Protein AF-C0Z2Y3-F1 (afdb_monomer)

Secondary structure (DSSP, 8-state):
-PPP-THHHHHHHHHHHHSS-----TT-PPPP------HHHHHHHHHHHHHHHHHHHHHHT--SEEEHHHHHHHHHTT-S-HHHHHHHHHHHHHTTSEEEETTEEEE-TTSTTTHHHHHHHHHHGGG--

Structure (mmCIF, N/CA/C/O backbone):
data_AF-C0Z2Y3-F1
#
_entry.id   AF-C0Z2Y3-F1
#
loop_
_atom_site.group_PDB
_atom_site.id
_atom_site.type_symbol
_atom_site.label_atom_id
_atom_site.label_alt_id
_atom_site.label_comp_id
_atom_site.label_asym_id
_atom_site.label_entity_id
_atom_site.label_seq_id
_atom_site.pdbx_PDB_ins_code
_atom_site.Cartn_x
_atom_site.Cartn_y
_atom_site.Cartn_z
_atom_site.occupancy
_atom_site.B_iso_or_equiv
_atom_site.auth_seq_id
_atom_site.auth_comp_id
_atom_site.auth_asym_id
_atom_site.auth_atom_id
_atom_site.pdbx_PDB_model_num
ATOM 1 N N . MET A 1 1 ? 49.058 -41.084 -12.089 1.00 48.31 1 MET A N 1
ATOM 2 C CA . MET A 1 1 ? 49.392 -40.093 -13.134 1.00 48.31 1 MET A CA 1
ATOM 3 C C . MET A 1 1 ? 50.229 -39.012 -12.473 1.00 48.31 1 MET A C 1
ATOM 5 O O . MET A 1 1 ? 49.758 -38.435 -11.503 1.00 48.31 1 MET A O 1
ATOM 9 N N . GLN A 1 2 ? 51.478 -38.822 -12.895 1.00 68.50 2 GLN A N 1
ATOM 10 C CA . GLN A 1 2 ? 52.361 -37.805 -12.318 1.00 68.50 2 GLN A CA 1
ATOM 11 C C . GLN A 1 2 ? 52.108 -36.476 -13.033 1.00 68.50 2 GLN A C 1
ATOM 13 O O . GLN A 1 2 ? 52.210 -36.414 -14.257 1.00 68.50 2 GLN A O 1
ATOM 18 N N . MET A 1 3 ? 51.714 -35.442 -12.287 1.00 69.31 3 MET A N 1
ATOM 19 C CA . MET A 1 3 ? 51.515 -34.111 -12.856 1.00 69.31 3 MET A CA 1
ATOM 20 C C . MET A 1 3 ? 52.878 -33.427 -13.019 1.00 69.31 3 MET A C 1
ATOM 22 O O . MET A 1 3 ? 53.657 -33.419 -12.063 1.00 69.31 3 MET A O 1
ATOM 26 N N . PRO A 1 4 ? 53.194 -32.877 -14.202 1.00 75.06 4 PRO A N 1
ATOM 27 C CA . PRO A 1 4 ? 54.423 -32.125 -14.402 1.00 75.06 4 PRO A CA 1
ATOM 28 C C . PRO A 1 4 ? 54.395 -30.861 -13.534 1.00 75.06 4 PRO A C 1
ATOM 30 O O . PRO A 1 4 ? 53.363 -30.200 -13.418 1.00 75.06 4 PRO A O 1
ATOM 33 N N . VAL A 1 5 ? 55.527 -30.542 -12.911 1.00 81.31 5 VAL A N 1
ATOM 34 C CA . VAL A 1 5 ? 55.695 -29.399 -12.004 1.00 81.31 5 VAL A CA 1
ATOM 35 C C . VAL A 1 5 ? 56.874 -28.551 -12.477 1.00 81.31 5 VAL A C 1
ATOM 37 O O . VAL A 1 5 ? 57.829 -29.073 -13.050 1.00 81.31 5 VAL A O 1
ATOM 40 N N . GLY A 1 6 ? 56.809 -27.242 -12.241 1.00 80.69 6 GLY A N 1
ATOM 41 C CA . GLY A 1 6 ? 57.903 -26.321 -12.556 1.00 80.69 6 GLY A CA 1
ATOM 42 C C . GLY A 1 6 ? 58.088 -26.087 -14.057 1.00 80.69 6 GLY A C 1
ATOM 43 O O . GLY A 1 6 ? 57.118 -25.916 -14.792 1.00 80.69 6 GLY A O 1
ATOM 44 N N . GLU A 1 7 ? 59.336 -26.064 -14.519 1.00 81.44 7 GLU A N 1
ATOM 45 C CA . GLU A 1 7 ? 59.698 -25.756 -15.913 1.00 81.44 7 GLU A CA 1
ATOM 46 C C . GLU A 1 7 ? 59.035 -26.686 -16.940 1.00 81.44 7 GLU A C 1
ATOM 48 O O . GLU A 1 7 ? 58.556 -26.223 -17.975 1.00 81.44 7 GLU A O 1
ATOM 53 N N . SER A 1 8 ? 58.877 -27.968 -16.596 1.00 80.31 8 SER A N 1
ATOM 54 C CA . SER A 1 8 ? 58.209 -28.962 -17.443 1.00 80.31 8 SER A CA 1
ATOM 55 C C . SER A 1 8 ? 56.716 -28.662 -17.643 1.00 80.31 8 SER A C 1
ATOM 57 O O . SER A 1 8 ? 56.149 -28.949 -18.698 1.00 80.31 8 SER A O 1
ATOM 59 N N . LEU A 1 9 ? 56.065 -28.036 -16.655 1.00 84.25 9 LEU A N 1
ATOM 60 C CA . LEU A 1 9 ? 54.688 -27.558 -16.803 1.00 84.25 9 LEU A CA 1
ATOM 61 C C . LEU A 1 9 ? 54.625 -26.347 -17.744 1.00 84.25 9 LEU A C 1
ATOM 63 O O . LEU A 1 9 ? 53.705 -26.241 -18.553 1.00 84.25 9 LEU A O 1
ATOM 67 N N . ILE A 1 10 ? 55.615 -25.454 -17.668 1.00 82.25 10 ILE A N 1
ATOM 68 C CA . ILE A 1 10 ? 55.684 -24.240 -18.491 1.00 82.25 10 ILE A CA 1
ATOM 69 C C . ILE A 1 10 ? 55.918 -24.589 -19.967 1.00 82.25 10 ILE A C 1
ATOM 71 O O . ILE A 1 10 ? 55.308 -23.977 -20.844 1.00 82.25 10 ILE A O 1
ATOM 75 N N . GLU A 1 11 ? 56.764 -25.576 -20.265 1.00 81.56 11 GLU A N 1
ATOM 76 C CA . GLU A 1 11 ? 56.955 -26.064 -21.638 1.00 81.56 11 GLU A CA 1
ATOM 77 C C . GLU A 1 11 ? 55.663 -26.634 -22.225 1.00 81.56 11 GLU A C 1
ATOM 79 O O . GLU A 1 11 ? 55.261 -26.233 -23.316 1.00 81.56 11 GLU A O 1
ATOM 84 N N . LYS A 1 12 ? 54.938 -27.459 -21.461 1.00 77.19 12 LYS A N 1
ATOM 85 C CA . LYS A 1 12 ? 53.652 -28.016 -21.904 1.00 77.19 12 LYS A CA 1
ATOM 86 C C . LYS A 1 12 ? 52.582 -26.952 -22.136 1.00 77.19 12 LYS A C 1
ATOM 88 O O . LYS A 1 12 ? 51.818 -27.054 -23.090 1.00 77.19 12 LYS A O 1
ATOM 93 N N . LEU A 1 13 ? 52.523 -25.916 -21.299 1.00 77.44 13 LEU A N 1
ATOM 94 C CA . LEU A 1 13 ? 51.603 -24.793 -21.508 1.00 77.44 13 LEU A CA 1
ATOM 95 C C . LEU A 1 13 ? 51.941 -24.000 -22.780 1.00 77.44 13 LEU A C 1
ATOM 97 O O . LEU A 1 13 ? 51.026 -23.587 -23.488 1.00 77.44 13 LEU A O 1
ATOM 101 N N . ARG A 1 14 ? 53.231 -23.837 -23.111 1.00 76.69 14 ARG A N 1
ATOM 102 C CA . ARG A 1 14 ? 53.666 -23.205 -24.370 1.00 76.69 14 ARG A CA 1
ATOM 103 C C . ARG A 1 14 ? 53.320 -24.033 -25.605 1.00 76.69 14 ARG A C 1
ATOM 105 O O . ARG A 1 14 ? 52.923 -23.458 -26.613 1.00 76.69 14 ARG A O 1
ATOM 112 N N . GLU A 1 15 ? 53.429 -25.358 -25.529 1.00 72.12 15 GLU A N 1
ATOM 113 C CA . GLU A 1 15 ? 52.993 -26.256 -26.610 1.00 72.12 15 GLU A CA 1
ATOM 114 C C . GLU A 1 15 ? 51.481 -26.147 -26.865 1.00 72.12 15 GLU A C 1
ATOM 116 O O . GLU A 1 15 ? 51.050 -26.095 -28.017 1.00 72.12 15 GLU A O 1
ATOM 121 N N . ILE A 1 16 ? 50.676 -26.044 -25.801 1.00 69.56 16 ILE A N 1
ATOM 122 C CA . ILE A 1 16 ? 49.218 -25.867 -25.896 1.00 69.56 16 ILE A CA 1
ATOM 123 C C . ILE A 1 16 ? 48.864 -24.485 -26.473 1.00 69.56 16 ILE A C 1
ATOM 125 O O . ILE A 1 16 ? 47.965 -24.384 -27.306 1.00 69.56 16 ILE A O 1
ATOM 129 N N . ASP A 1 17 ? 49.585 -23.431 -26.076 1.00 62.66 17 ASP A N 1
ATOM 130 C CA . ASP A 1 17 ? 49.404 -22.060 -26.581 1.00 62.66 17 ASP A CA 1
ATOM 131 C C . ASP A 1 17 ? 49.739 -21.928 -28.082 1.00 62.66 17 ASP A C 1
ATOM 133 O O . ASP A 1 17 ? 49.146 -21.103 -28.784 1.00 62.66 17 ASP A O 1
ATOM 137 N N . GLY A 1 18 ? 50.661 -22.767 -28.574 1.00 60.09 18 GLY A N 1
ATOM 138 C CA . GLY A 1 18 ? 51.093 -22.835 -29.972 1.00 60.09 18 GLY A CA 1
ATOM 139 C C . GLY A 1 18 ? 50.199 -23.673 -30.892 1.00 60.09 18 GLY A C 1
ATOM 140 O O . GLY A 1 18 ? 50.321 -23.558 -32.116 1.00 60.09 18 GLY A O 1
ATOM 141 N N . SER A 1 19 ? 49.284 -24.487 -30.349 1.00 60.12 19 SER A N 1
ATOM 142 C CA . SER A 1 19 ? 48.280 -25.158 -31.174 1.00 60.12 19 SER A CA 1
ATOM 143 C C . SER A 1 19 ? 47.312 -24.119 -31.738 1.00 60.12 19 SER A C 1
ATOM 145 O O . SER A 1 19 ? 46.682 -23.355 -31.009 1.00 60.12 19 SER A O 1
ATOM 147 N N . LYS A 1 20 ? 47.189 -24.081 -33.066 1.00 57.75 20 LYS A N 1
ATOM 148 C CA . LYS A 1 20 ? 46.327 -23.154 -33.817 1.00 57.75 20 LYS A CA 1
ATOM 149 C C . LYS A 1 20 ? 44.824 -23.335 -33.547 1.00 57.75 20 LYS A C 1
ATOM 151 O O . LYS A 1 20 ? 44.040 -22.530 -34.038 1.00 57.75 20 LYS A O 1
ATOM 156 N N . ASP A 1 21 ? 44.435 -24.318 -32.736 1.00 60.94 21 ASP A N 1
ATOM 157 C CA . ASP A 1 21 ? 43.052 -24.621 -32.346 1.00 60.94 21 ASP A CA 1
ATOM 158 C C . ASP A 1 21 ? 42.537 -23.759 -31.175 1.00 60.94 21 ASP A C 1
ATOM 160 O O . ASP A 1 21 ? 41.673 -24.168 -30.396 1.00 60.94 21 ASP A O 1
ATOM 164 N N . ARG A 1 22 ? 43.060 -22.538 -31.015 1.00 62.62 22 ARG A N 1
ATOM 165 C CA . ARG A 1 22 ? 42.546 -21.592 -30.019 1.00 62.62 22 ARG A CA 1
ATOM 166 C C . ARG A 1 22 ? 41.202 -21.061 -30.494 1.00 62.62 22 ARG A C 1
ATOM 168 O O . ARG A 1 22 ? 41.128 -20.308 -31.465 1.00 62.62 22 ARG A O 1
ATOM 175 N N . ILE A 1 23 ? 40.144 -21.421 -29.773 1.00 66.75 23 ILE A N 1
ATOM 176 C CA . ILE A 1 23 ? 38.829 -20.789 -29.886 1.00 66.75 23 ILE A CA 1
ATOM 177 C C . ILE A 1 23 ? 39.034 -19.284 -29.677 1.00 66.75 23 ILE A C 1
ATOM 179 O O . ILE A 1 23 ? 39.348 -18.839 -28.571 1.00 66.75 23 ILE A O 1
ATOM 183 N N . ARG A 1 24 ? 38.904 -18.493 -30.747 1.00 63.91 24 ARG A N 1
ATOM 184 C CA . ARG A 1 24 ? 38.941 -17.034 -30.651 1.00 63.91 24 ARG A CA 1
ATOM 185 C C . ARG A 1 24 ? 37.685 -16.573 -29.935 1.00 63.91 24 ARG A C 1
ATOM 187 O O . ARG A 1 24 ? 36.596 -16.573 -30.497 1.00 63.91 24 ARG A O 1
ATOM 194 N N . LEU A 1 25 ? 37.862 -16.173 -28.686 1.00 63.69 25 LEU A N 1
ATOM 195 C CA . LEU A 1 25 ? 36.824 -15.612 -27.831 1.00 63.69 25 LEU A CA 1
ATOM 196 C C . LEU A 1 25 ? 36.601 -14.108 -28.104 1.00 63.69 25 LEU A C 1
ATOM 198 O O . LEU A 1 25 ? 36.064 -13.401 -27.259 1.00 63.69 25 LEU A O 1
ATOM 202 N N . ASP A 1 26 ? 36.983 -13.633 -29.298 1.00 61.72 26 ASP A N 1
ATOM 203 C CA . ASP A 1 26 ? 36.897 -12.236 -29.766 1.00 61.72 26 ASP A CA 1
ATOM 204 C C . ASP A 1 26 ? 35.439 -11.724 -29.902 1.00 61.72 26 ASP A C 1
ATOM 206 O O . ASP A 1 26 ? 35.214 -10.586 -30.302 1.00 61.72 26 ASP A O 1
ATOM 210 N N . GLY A 1 27 ? 34.441 -12.555 -29.572 1.00 59.00 27 GLY A N 1
ATOM 211 C CA . GLY A 1 27 ? 33.010 -12.226 -29.585 1.00 59.00 27 GLY A CA 1
ATOM 212 C C . GLY A 1 27 ? 32.318 -12.262 -28.218 1.00 59.00 27 GLY A C 1
ATOM 213 O O . GLY A 1 27 ? 31.111 -12.048 -28.160 1.00 59.00 27 GLY A O 1
ATOM 214 N N . LEU A 1 28 ? 33.034 -12.532 -27.119 1.00 65.12 28 LEU A N 1
ATOM 215 C CA . LEU A 1 28 ? 32.466 -12.422 -25.772 1.00 65.12 28 LEU A CA 1
ATOM 216 C C . LEU A 1 28 ? 32.670 -11.007 -25.231 1.00 65.12 28 LEU A C 1
ATOM 218 O O . LEU A 1 28 ? 33.423 -10.794 -24.279 1.00 65.12 28 LEU A O 1
ATOM 222 N N . SER A 1 29 ? 31.990 -10.022 -25.824 1.00 65.38 29 SER A N 1
ATOM 223 C CA . SER A 1 29 ? 31.723 -8.813 -25.051 1.00 65.38 29 SER A CA 1
ATOM 224 C C . SER A 1 29 ? 30.780 -9.208 -23.907 1.00 65.38 29 SER A C 1
ATOM 226 O O . SER A 1 29 ? 29.813 -9.948 -24.129 1.00 65.38 29 SER A O 1
ATOM 228 N N . PRO A 1 30 ? 31.045 -8.783 -22.659 1.00 68.75 30 PRO A N 1
ATOM 229 C CA . PRO A 1 30 ? 30.028 -8.851 -21.623 1.00 68.75 30 PRO A CA 1
ATOM 230 C C . PRO A 1 30 ? 28.753 -8.203 -22.175 1.00 68.75 30 PRO A C 1
ATOM 232 O O . PRO A 1 30 ? 28.876 -7.148 -22.807 1.00 68.75 30 PRO A O 1
ATOM 235 N N . PRO A 1 31 ? 27.561 -8.800 -21.973 1.00 69.50 31 PRO A N 1
ATOM 236 C CA . PRO A 1 31 ? 26.322 -8.169 -22.404 1.00 69.50 31 PRO A CA 1
ATOM 237 C C . PRO A 1 31 ? 26.319 -6.736 -21.883 1.00 69.50 31 PRO A C 1
ATOM 239 O O . PRO A 1 31 ? 26.665 -6.507 -20.715 1.00 69.50 31 PRO A O 1
ATOM 242 N N . GLU A 1 32 ? 26.021 -5.783 -22.769 1.00 66.62 32 GLU A N 1
ATOM 243 C CA . GLU A 1 32 ? 25.965 -4.374 -22.403 1.00 66.62 32 GLU A CA 1
ATOM 244 C C . GLU A 1 32 ? 25.077 -4.260 -21.169 1.00 66.62 32 GLU A C 1
ATOM 246 O O . GLU A 1 32 ? 23.913 -4.662 -21.166 1.00 66.62 32 GLU A O 1
ATOM 251 N N . ARG A 1 33 ? 25.664 -3.799 -20.063 1.00 65.75 33 ARG A N 1
ATOM 252 C CA . ARG A 1 33 ? 24.885 -3.535 -18.863 1.00 65.75 33 ARG A CA 1
ATOM 253 C C . ARG A 1 33 ? 24.009 -2.351 -19.225 1.00 65.75 33 ARG A C 1
ATOM 255 O O . ARG A 1 33 ? 24.527 -1.240 -19.322 1.00 65.75 33 ARG A O 1
ATOM 262 N N . GLU A 1 34 ? 22.717 -2.586 -19.426 1.00 64.19 34 GLU A N 1
ATOM 263 C CA . GLU A 1 34 ? 21.722 -1.520 -19.500 1.00 64.19 34 GLU A CA 1
ATOM 264 C C . GLU A 1 34 ? 21.695 -0.808 -18.138 1.00 64.19 34 GLU A C 1
ATOM 266 O O . GLU A 1 34 ? 20.931 -1.126 -17.233 1.00 64.19 34 GLU A O 1
ATOM 271 N N . THR A 1 35 ? 22.631 0.120 -17.943 1.00 60.53 35 THR A N 1
ATOM 272 C CA . THR A 1 35 ? 22.765 0.957 -16.744 1.00 60.53 35 THR A CA 1
ATOM 273 C C . THR A 1 35 ? 21.840 2.170 -16.804 1.00 60.53 35 THR A C 1
ATOM 275 O O . THR A 1 35 ? 21.787 2.964 -15.865 1.00 60.53 35 THR A O 1
ATOM 278 N N . SER A 1 36 ? 21.087 2.323 -17.893 1.00 67.69 36 SER A N 1
ATOM 279 C CA . SER A 1 36 ? 20.137 3.407 -18.078 1.00 67.69 36 SER A CA 1
ATOM 280 C C . SER A 1 36 ? 18.823 3.081 -17.376 1.00 67.69 36 SER A C 1
ATOM 282 O O . SER A 1 36 ? 17.970 2.382 -17.919 1.00 67.69 36 SER A O 1
ATOM 284 N N . LEU A 1 37 ? 18.642 3.628 -16.171 1.00 70.69 37 LEU A N 1
ATOM 285 C CA . LEU A 1 37 ? 17.332 3.704 -15.528 1.00 70.69 37 LEU A CA 1
ATOM 286 C C . LEU A 1 37 ? 16.363 4.430 -16.464 1.00 70.69 37 LEU A C 1
ATOM 288 O O . LEU A 1 37 ? 16.507 5.628 -16.719 1.00 70.69 37 LEU A O 1
ATOM 292 N N . THR A 1 38 ? 15.369 3.711 -16.977 1.00 81.94 38 THR A N 1
ATOM 293 C CA . THR A 1 38 ? 14.332 4.332 -17.798 1.00 81.94 38 THR A CA 1
ATOM 294 C C . THR A 1 38 ? 13.414 5.180 -16.917 1.00 81.94 38 THR A C 1
ATOM 296 O O . THR A 1 38 ? 13.246 4.912 -15.725 1.00 81.94 38 THR A O 1
ATOM 299 N N . VAL A 1 39 ? 12.740 6.178 -17.500 1.00 81.69 39 VAL A N 1
ATOM 300 C CA . VAL A 1 39 ? 11.715 6.975 -16.790 1.00 81.69 39 VAL A CA 1
ATOM 301 C C . VAL A 1 39 ? 10.634 6.075 -16.175 1.00 81.69 39 VAL A C 1
ATOM 303 O O . VAL A 1 39 ? 10.072 6.391 -15.124 1.00 81.69 39 VAL A O 1
ATOM 306 N N . ALA A 1 40 ? 10.338 4.936 -16.809 1.00 82.88 40 ALA A N 1
ATOM 307 C CA . ALA A 1 40 ? 9.414 3.947 -16.271 1.00 82.88 40 ALA A CA 1
ATOM 308 C C . ALA A 1 40 ? 9.947 3.315 -14.976 1.00 82.88 40 ALA A C 1
ATOM 310 O O . ALA A 1 40 ? 9.185 3.157 -14.022 1.00 82.88 40 ALA A O 1
ATOM 311 N N . ASP A 1 41 ? 11.241 3.010 -14.904 1.00 82.50 41 ASP A N 1
ATOM 312 C CA . ASP A 1 41 ? 11.861 2.429 -13.712 1.00 82.50 41 ASP A CA 1
ATOM 313 C C . ASP A 1 41 ? 11.981 3.444 -12.576 1.00 82.50 41 ASP A C 1
ATOM 315 O O . ASP A 1 41 ? 11.691 3.113 -11.426 1.00 82.50 41 ASP A O 1
ATOM 319 N N . THR A 1 42 ? 12.268 4.712 -12.885 1.00 85.31 42 THR A N 1
ATOM 320 C CA . THR A 1 42 ? 12.242 5.782 -11.875 1.00 85.31 42 THR A CA 1
ATOM 321 C C . THR A 1 42 ? 10.841 5.964 -11.286 1.00 85.31 42 THR A C 1
ATOM 323 O O . THR A 1 42 ? 10.690 6.126 -10.076 1.00 85.31 42 THR A O 1
ATOM 326 N N . LYS A 1 43 ? 9.791 5.875 -12.117 1.00 84.12 43 LYS A N 1
ATOM 327 C CA . LYS A 1 43 ? 8.394 5.927 -11.654 1.00 84.12 43 LYS A CA 1
ATOM 328 C C . LYS A 1 43 ? 8.034 4.744 -10.754 1.00 84.12 43 LYS A C 1
ATOM 330 O O . LYS A 1 43 ? 7.346 4.937 -9.753 1.00 84.12 43 LYS A O 1
ATOM 335 N N . LYS A 1 44 ? 8.502 3.532 -11.077 1.00 86.44 44 LYS A N 1
ATOM 336 C CA . LYS A 1 44 ? 8.307 2.348 -10.219 1.00 86.44 44 LYS A CA 1
ATOM 337 C C . LYS A 1 44 ? 8.978 2.539 -8.859 1.00 86.44 44 LYS A C 1
ATOM 339 O O . LYS A 1 44 ? 8.346 2.272 -7.841 1.00 86.44 44 LYS A O 1
ATOM 344 N N . LEU A 1 45 ? 10.212 3.049 -8.841 1.00 87.94 45 LEU A N 1
ATOM 345 C CA . LEU A 1 45 ? 10.955 3.327 -7.608 1.00 87.94 45 LEU A CA 1
ATOM 346 C C . LEU A 1 45 ? 10.260 4.376 -6.740 1.00 87.94 45 LEU A C 1
ATOM 348 O O . LEU A 1 45 ? 10.089 4.154 -5.544 1.00 87.94 45 LEU A O 1
ATOM 352 N N . LEU A 1 46 ? 9.797 5.479 -7.335 1.00 85.62 46 LEU A N 1
ATOM 353 C CA . LEU A 1 46 ? 9.041 6.499 -6.606 1.00 85.62 46 LEU A CA 1
ATOM 354 C C . LEU A 1 46 ? 7.782 5.903 -5.964 1.00 85.62 46 LEU A C 1
ATOM 356 O O . LEU A 1 46 ? 7.503 6.148 -4.793 1.00 85.62 46 LEU A O 1
ATOM 360 N N . ARG A 1 47 ? 7.046 5.076 -6.713 1.00 82.81 47 ARG A N 1
ATOM 361 C CA . ARG A 1 47 ? 5.836 4.426 -6.205 1.00 82.81 47 ARG A CA 1
ATOM 362 C C . ARG A 1 47 ? 6.144 3.444 -5.074 1.00 82.81 47 ARG A C 1
ATOM 364 O O . ARG A 1 47 ? 5.420 3.416 -4.084 1.00 82.81 47 ARG A O 1
ATOM 371 N N . ALA A 1 48 ? 7.225 2.675 -5.193 1.00 86.19 48 ALA A N 1
ATOM 372 C CA . ALA A 1 48 ? 7.687 1.788 -4.129 1.00 86.19 48 ALA A CA 1
ATOM 373 C C . ALA A 1 48 ? 8.060 2.575 -2.860 1.00 86.19 48 ALA A C 1
ATOM 375 O O . ALA A 1 48 ? 7.660 2.189 -1.764 1.00 86.19 48 ALA A O 1
ATOM 376 N N . ALA A 1 49 ? 8.741 3.715 -3.007 1.00 86.69 49 ALA A N 1
ATOM 377 C CA . ALA A 1 49 ? 9.081 4.589 -1.887 1.00 86.69 49 ALA A CA 1
ATOM 378 C C . ALA A 1 49 ? 7.831 5.146 -1.184 1.00 86.69 49 ALA A C 1
ATOM 380 O O . ALA A 1 49 ? 7.754 5.118 0.041 1.00 86.69 49 ALA A O 1
ATOM 381 N N . GLN A 1 50 ? 6.820 5.589 -1.941 1.00 87.50 50 GLN A N 1
ATOM 382 C CA . GLN A 1 50 ? 5.545 6.049 -1.374 1.00 87.50 50 GLN A CA 1
ATOM 383 C C . GLN A 1 50 ? 4.848 4.954 -0.554 1.00 87.50 50 GLN A C 1
ATOM 385 O O . GLN A 1 50 ? 4.378 5.217 0.551 1.00 87.50 50 GLN A O 1
ATOM 390 N N . ILE A 1 51 ? 4.814 3.721 -1.064 1.00 87.25 51 ILE A N 1
ATOM 391 C CA . ILE A 1 51 ? 4.218 2.578 -0.358 1.00 87.25 51 ILE A CA 1
ATOM 392 C C . ILE A 1 51 ? 4.976 2.284 0.942 1.00 87.25 51 ILE A C 1
ATOM 394 O O . ILE A 1 51 ? 4.349 2.046 1.973 1.00 87.25 51 ILE A O 1
ATOM 398 N N . GLU A 1 52 ? 6.308 2.343 0.929 1.00 89.06 52 GLU A N 1
ATOM 399 C CA . GLU A 1 52 ? 7.117 2.087 2.124 1.00 89.06 52 GLU A CA 1
ATOM 400 C C . GLU A 1 52 ? 6.947 3.172 3.201 1.00 89.06 52 GLU A C 1
ATOM 402 O O . GLU A 1 52 ? 6.922 2.868 4.397 1.00 89.06 52 GLU A O 1
ATOM 407 N N . ILE A 1 53 ? 6.740 4.429 2.791 1.00 89.12 53 ILE A N 1
ATOM 408 C CA . ILE A 1 53 ? 6.378 5.524 3.702 1.00 89.12 53 ILE A CA 1
ATOM 409 C C . ILE A 1 53 ? 5.032 5.231 4.374 1.00 89.12 53 ILE A C 1
ATOM 411 O O . ILE A 1 53 ? 4.926 5.318 5.597 1.00 89.12 53 ILE A O 1
ATOM 415 N N . VAL A 1 54 ? 4.013 4.839 3.601 1.00 90.19 54 VAL A N 1
ATOM 416 C CA . VAL A 1 54 ? 2.686 4.502 4.146 1.00 90.19 54 VAL A CA 1
ATOM 417 C C . VAL A 1 54 ? 2.781 3.312 5.100 1.00 90.19 54 VAL A C 1
ATOM 419 O O . VAL A 1 54 ? 2.265 3.380 6.215 1.00 90.19 54 VAL A O 1
ATOM 422 N N . LYS A 1 55 ? 3.511 2.254 4.729 1.00 88.81 55 LYS A N 1
ATOM 423 C CA . LYS A 1 55 ? 3.777 1.119 5.625 1.00 88.81 55 LYS A CA 1
ATOM 424 C C . LYS A 1 55 ? 4.428 1.573 6.928 1.00 88.81 55 LYS A C 1
ATOM 426 O O . LYS A 1 55 ? 4.013 1.133 7.995 1.00 88.81 55 LYS A O 1
ATOM 431 N N . SER A 1 56 ? 5.420 2.456 6.863 1.00 88.50 56 SER A N 1
ATOM 432 C CA . SER A 1 56 ? 6.104 2.971 8.054 1.00 88.50 56 SER A CA 1
ATOM 433 C C . SER A 1 56 ? 5.159 3.759 8.963 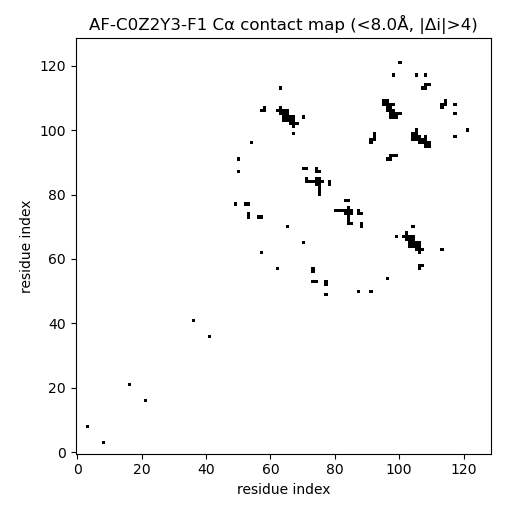1.00 88.50 56 SER A C 1
ATOM 435 O O . SER A 1 56 ? 5.111 3.475 10.156 1.00 88.50 56 SER A O 1
ATOM 437 N N . LYS A 1 57 ? 4.303 4.623 8.407 1.00 89.44 57 LYS A N 1
ATOM 438 C CA . LYS A 1 57 ? 3.270 5.344 9.175 1.00 89.44 57 LYS A CA 1
ATOM 439 C C . LYS A 1 57 ? 2.281 4.404 9.868 1.00 89.44 57 LYS A C 1
ATOM 441 O O . LYS A 1 57 ? 1.996 4.537 11.059 1.00 89.44 57 LYS A O 1
ATOM 446 N N . LEU A 1 58 ? 1.785 3.402 9.142 1.00 88.69 58 LEU A N 1
ATOM 447 C CA . LEU A 1 58 ? 0.899 2.382 9.712 1.00 88.69 58 LEU A CA 1
ATOM 448 C C . LEU A 1 58 ? 1.602 1.616 10.838 1.00 88.69 58 LEU A C 1
ATOM 450 O O . LEU A 1 58 ? 0.996 1.300 11.861 1.00 88.69 58 LEU A O 1
ATOM 454 N N . ARG A 1 59 ? 2.908 1.360 10.686 1.00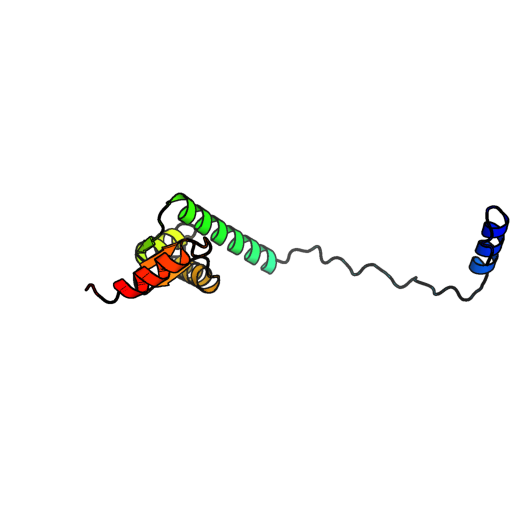 85.19 59 ARG A N 1
ATOM 455 C CA . ARG A 1 59 ? 3.720 0.730 11.725 1.00 85.19 59 ARG A CA 1
ATOM 456 C C . ARG A 1 59 ? 3.866 1.626 12.959 1.00 85.19 59 ARG A C 1
ATOM 458 O O . ARG A 1 59 ? 3.722 1.105 14.062 1.00 85.19 59 ARG A O 1
ATOM 465 N N . GLU A 1 60 ? 4.133 2.913 12.789 1.00 87.75 60 GLU A N 1
ATOM 466 C CA . GLU A 1 60 ? 4.305 3.892 13.875 1.00 87.75 60 GLU A CA 1
ATOM 467 C C . GLU A 1 60 ? 3.033 4.102 14.697 1.00 87.75 60 GLU A C 1
ATOM 469 O O . GLU A 1 60 ? 3.105 4.347 15.897 1.00 87.75 60 GLU A O 1
ATOM 474 N N . THR A 1 61 ? 1.866 3.918 14.077 1.00 84.56 61 THR A N 1
ATOM 475 C CA . THR A 1 61 ? 0.571 4.039 14.760 1.00 84.56 61 THR A CA 1
ATOM 476 C C . THR A 1 61 ? 0.409 2.991 15.878 1.00 84.56 61 THR A C 1
ATOM 478 O O . THR A 1 61 ? -0.393 3.178 16.791 1.00 84.56 61 THR A O 1
ATOM 481 N N . GLY A 1 62 ? 1.141 1.867 15.819 1.00 82.31 62 GLY A N 1
ATOM 482 C CA . GLY A 1 62 ? 1.104 0.794 16.826 1.00 82.31 62 GLY A CA 1
ATOM 483 C C . GLY A 1 62 ? -0.223 0.027 16.903 1.00 82.31 62 GLY A C 1
ATOM 484 O O . GLY A 1 62 ? -0.366 -0.887 17.713 1.00 82.31 62 GLY A O 1
ATOM 485 N N . ARG A 1 63 ? -1.195 0.382 16.059 1.00 85.12 63 ARG A N 1
ATOM 486 C CA . ARG A 1 63 ? -2.508 -0.253 15.986 1.00 85.12 63 ARG A CA 1
ATOM 487 C C . ARG A 1 63 ? -2.435 -1.521 15.147 1.00 85.12 63 ARG A C 1
ATOM 489 O O . ARG A 1 63 ? -1.755 -1.572 14.127 1.00 85.12 63 ARG A O 1
ATOM 496 N N . SER A 1 64 ? -3.198 -2.523 15.563 1.00 84.44 64 SER A N 1
ATOM 497 C CA . SER A 1 64 ? -3.460 -3.724 14.771 1.00 84.44 64 SER A CA 1
ATOM 498 C C . SER A 1 64 ? -4.618 -3.535 13.792 1.00 84.44 64 SER A C 1
ATOM 500 O O . SER A 1 64 ? -4.712 -4.286 12.827 1.00 84.44 64 SER A O 1
ATOM 502 N N . TRP A 1 65 ? -5.469 -2.529 14.016 1.00 87.38 65 TRP A N 1
ATOM 503 C CA . TRP A 1 65 ? -6.679 -2.280 13.239 1.00 87.38 65 TRP A CA 1
ATOM 504 C C . TRP A 1 65 ? -6.978 -0.799 13.071 1.00 87.38 65 TRP A C 1
ATOM 506 O O . TRP A 1 65 ? -6.670 0.010 13.952 1.00 87.38 65 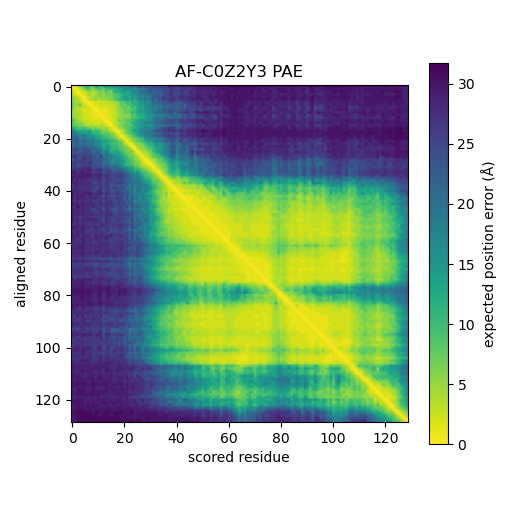TRP A O 1
ATOM 516 N N . MET A 1 66 ? -7.648 -0.462 11.971 1.00 90.69 66 MET A N 1
ATOM 517 C CA . MET A 1 66 ? -8.238 0.859 11.773 1.00 90.69 66 MET A CA 1
ATOM 518 C C . MET A 1 66 ? -9.449 0.823 10.826 1.00 90.69 66 MET A C 1
ATOM 520 O O . MET A 1 66 ? -9.550 -0.092 10.005 1.00 90.69 66 MET A O 1
ATOM 524 N N . PRO A 1 67 ? -10.354 1.814 10.895 1.00 92.06 67 PRO A N 1
ATOM 525 C CA . PRO A 1 67 ? -11.424 1.979 9.918 1.00 92.06 67 PRO A CA 1
ATOM 526 C C . PRO A 1 67 ? -10.877 2.222 8.507 1.00 92.06 67 PRO A C 1
ATOM 528 O O . PRO A 1 67 ? -9.899 2.951 8.328 1.00 92.06 67 PRO A O 1
ATOM 531 N N . TYR A 1 68 ? -11.560 1.700 7.487 1.00 91.56 68 TYR A N 1
ATOM 532 C CA . TYR A 1 68 ? -11.155 1.834 6.085 1.00 91.56 68 TYR A CA 1
ATOM 533 C C . TYR A 1 68 ? -11.024 3.300 5.648 1.00 91.56 68 TYR A C 1
ATOM 535 O O . TYR A 1 68 ? -10.070 3.667 4.967 1.00 91.56 68 TYR A O 1
ATOM 543 N N . LYS A 1 69 ? -11.927 4.179 6.102 1.00 90.75 69 LYS A N 1
ATOM 544 C CA . LYS A 1 69 ? -11.853 5.621 5.804 1.00 90.75 69 LYS A CA 1
ATOM 545 C C . LYS A 1 69 ? -10.576 6.268 6.349 1.00 90.75 69 LYS A C 1
ATOM 547 O O . LYS A 1 69 ? -9.953 7.069 5.658 1.00 90.75 69 LYS A O 1
ATOM 552 N N . GLU A 1 70 ? -10.179 5.906 7.568 1.00 91.75 70 GLU A N 1
ATOM 553 C CA . GLU A 1 70 ? -8.944 6.401 8.184 1.00 91.75 70 GLU A CA 1
ATOM 554 C C . GLU A 1 70 ? -7.721 5.843 7.442 1.00 91.75 70 GLU A C 1
ATOM 556 O O . GLU A 1 70 ? -6.800 6.585 7.112 1.00 91.75 70 GLU A O 1
ATOM 561 N N . PHE A 1 71 ? -7.752 4.557 7.083 1.00 91.75 71 PHE A N 1
ATOM 562 C CA . PHE A 1 71 ? -6.702 3.906 6.301 1.00 91.75 71 PHE A CA 1
ATOM 563 C C . PHE A 1 71 ? -6.470 4.570 4.936 1.00 91.75 71 PHE A C 1
ATOM 565 O O . PHE A 1 71 ? -5.329 4.867 4.577 1.00 91.75 71 PHE A O 1
ATOM 572 N N . VAL A 1 72 ? -7.538 4.846 4.182 1.00 90.81 72 VAL A N 1
ATOM 573 C CA . VAL A 1 72 ? -7.442 5.519 2.876 1.00 90.81 72 VAL A CA 1
ATOM 574 C C . VAL A 1 72 ? -6.889 6.936 3.027 1.00 90.81 72 VAL A C 1
ATOM 576 O O . VAL A 1 72 ? -6.088 7.357 2.193 1.00 90.81 72 VAL A O 1
ATOM 579 N N . SER A 1 73 ? -7.239 7.645 4.107 1.00 90.06 73 SER A N 1
ATOM 580 C CA . SER A 1 73 ? -6.655 8.956 4.416 1.00 90.06 73 SER A CA 1
ATOM 581 C C . SER A 1 73 ? -5.140 8.862 4.604 1.00 90.06 73 SER A C 1
ATOM 583 O O . SER A 1 73 ? -4.402 9.604 3.961 1.00 90.06 73 SER A O 1
ATOM 585 N N . VAL A 1 74 ? -4.657 7.897 5.397 1.00 90.31 74 VAL A N 1
ATOM 586 C CA . VAL A 1 74 ? -3.212 7.667 5.596 1.00 90.31 74 VAL A CA 1
ATOM 587 C C . VAL A 1 74 ? -2.512 7.311 4.278 1.00 90.31 74 VAL A C 1
ATOM 589 O O . VAL A 1 74 ? -1.406 7.787 4.016 1.00 90.31 74 VAL A O 1
ATOM 592 N N . CYS A 1 75 ? -3.158 6.521 3.415 1.00 89.88 75 CYS A N 1
ATOM 593 C CA . CYS A 1 75 ? -2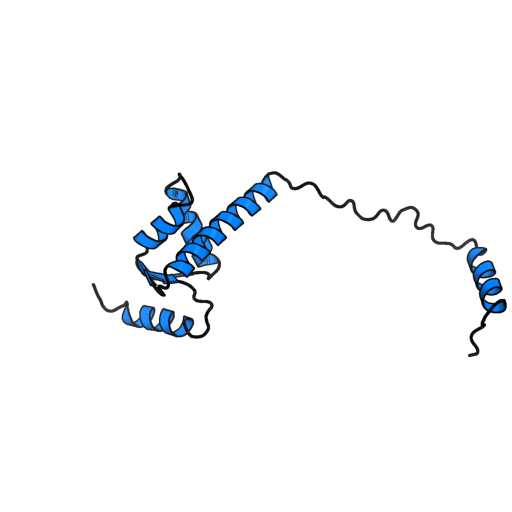.646 6.213 2.076 1.00 89.88 75 CYS A CA 1
ATOM 594 C C . CYS A 1 75 ? -2.583 7.456 1.172 1.00 89.88 75 CYS A C 1
ATOM 596 O O . CYS A 1 75 ? -1.700 7.557 0.320 1.00 89.88 75 CYS A O 1
ATOM 598 N N . GLY A 1 76 ? -3.519 8.390 1.348 1.00 86.94 76 GLY A N 1
ATOM 599 C CA . GLY A 1 76 ? -3.622 9.633 0.592 1.00 86.94 76 GLY A CA 1
ATOM 600 C C . GLY A 1 76 ? -2.679 10.738 1.066 1.00 86.94 76 GLY A C 1
ATOM 601 O O . GLY A 1 76 ? -2.287 11.557 0.252 1.00 86.94 76 GLY A O 1
ATOM 602 N N . GLU A 1 77 ? -2.241 10.751 2.329 1.00 80.56 77 GLU A N 1
ATOM 603 C CA . GLU A 1 77 ? -1.374 11.811 2.881 1.00 80.56 77 GLU A CA 1
ATOM 604 C C . GLU A 1 77 ? -0.046 12.006 2.131 1.00 80.56 77 GLU A C 1
ATOM 606 O O . GLU A 1 77 ? 0.546 13.081 2.182 1.00 80.56 77 GLU A O 1
ATOM 611 N N . ALA A 1 78 ? 0.451 1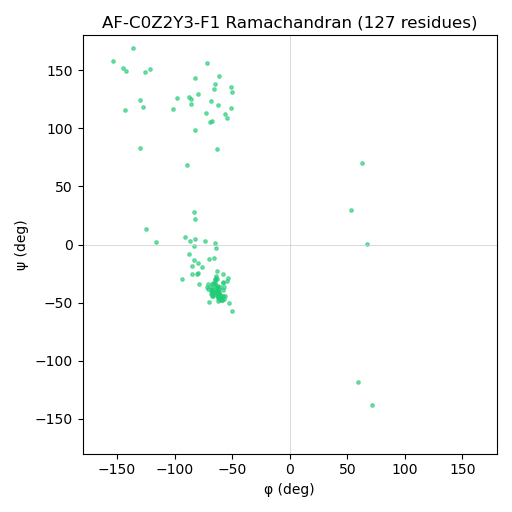0.971 1.450 1.00 64.44 78 ALA A N 1
ATOM 612 C CA . ALA A 1 78 ? 1.660 11.055 0.630 1.00 64.44 78 ALA A CA 1
ATOM 613 C C . ALA A 1 78 ? 1.402 11.626 -0.784 1.00 64.44 78 ALA A C 1
ATOM 615 O O . ALA A 1 78 ? 2.311 11.637 -1.618 1.00 64.44 78 ALA A O 1
ATOM 616 N N . SER A 1 79 ? 0.170 12.059 -1.075 1.00 65.38 79 SER A N 1
ATOM 617 C CA . SER A 1 79 ? -0.324 12.406 -2.406 1.00 65.38 79 SER A CA 1
ATOM 618 C C . SER A 1 79 ? -1.260 13.616 -2.390 1.00 65.38 79 SER A C 1
ATOM 620 O O . SER A 1 79 ? -2.019 13.833 -1.454 1.00 65.38 79 SER A O 1
ATOM 622 N N . SER A 1 80 ? -1.261 14.388 -3.474 1.00 65.50 80 SER A N 1
ATOM 623 C CA . SER A 1 80 ? -2.246 15.458 -3.704 1.00 65.50 80 SER A CA 1
ATOM 624 C C . SER A 1 80 ? -3.523 14.964 -4.403 1.00 65.50 80 SER A C 1
ATOM 626 O O . SER A 1 80 ? -4.477 15.723 -4.536 1.00 65.50 80 SER A O 1
ATOM 628 N N . ASP A 1 81 ? -3.533 13.711 -4.871 1.00 72.38 81 ASP A N 1
ATOM 629 C CA . ASP A 1 81 ? -4.649 13.080 -5.586 1.00 72.38 81 ASP A CA 1
ATOM 630 C C . ASP A 1 81 ? -5.450 12.153 -4.643 1.00 72.38 81 ASP A C 1
ATOM 632 O O . ASP A 1 81 ? -4.884 11.153 -4.173 1.00 72.38 81 ASP A O 1
ATOM 636 N N . PRO A 1 82 ? -6.742 12.440 -4.377 1.00 66.38 82 PRO A N 1
ATOM 637 C CA . PRO A 1 82 ? -7.595 11.620 -3.516 1.00 66.38 82 PRO A CA 1
ATOM 638 C C . PRO A 1 82 ? -7.842 10.206 -4.070 1.00 66.38 82 PRO A C 1
ATOM 640 O O . PRO A 1 82 ? -8.000 9.269 -3.286 1.00 66.38 82 PRO A O 1
ATOM 643 N N . ASP A 1 83 ? -7.794 10.004 -5.391 1.00 78.62 83 ASP A N 1
ATOM 644 C CA . ASP A 1 83 ? -7.945 8.675 -5.998 1.00 78.62 83 ASP A CA 1
ATOM 645 C C . ASP A 1 83 ? -6.678 7.820 -5.848 1.00 78.62 83 ASP A C 1
ATOM 647 O O . ASP A 1 83 ? -6.716 6.586 -5.960 1.00 78.62 83 ASP A O 1
ATOM 651 N N . LEU A 1 84 ? -5.529 8.452 -5.577 1.00 81.94 84 LEU A N 1
ATOM 652 C CA . LEU A 1 84 ? -4.275 7.736 -5.368 1.00 81.94 84 LEU A CA 1
ATOM 653 C C . LEU A 1 84 ? -4.272 6.971 -4.041 1.00 81.94 84 LEU A C 1
ATOM 655 O O . LEU A 1 84 ? -3.737 5.861 -3.998 1.00 81.94 84 LEU A O 1
ATOM 659 N N . GLY A 1 85 ? -4.919 7.506 -3.000 1.00 86.56 85 GLY A N 1
ATOM 660 C CA . GLY A 1 85 ? -5.050 6.837 -1.702 1.00 86.56 85 GLY A CA 1
ATOM 661 C C . GLY A 1 85 ? -5.715 5.466 -1.835 1.00 86.56 85 GLY A C 1
ATOM 662 O O . GLY A 1 85 ? -5.169 4.466 -1.375 1.00 86.56 85 GLY A O 1
ATOM 663 N N . SER A 1 86 ? -6.819 5.392 -2.581 1.00 88.56 86 SER A N 1
ATOM 664 C CA . SER A 1 86 ? -7.533 4.140 -2.879 1.00 88.56 86 SER A CA 1
ATOM 665 C C . SER A 1 86 ? -6.689 3.144 -3.684 1.00 88.56 86 SER A C 1
ATOM 667 O O . SER A 1 86 ? -6.740 1.937 -3.450 1.00 88.56 86 SER A O 1
ATOM 669 N N . LYS A 1 87 ? -5.864 3.628 -4.625 1.00 89.69 87 LYS A N 1
ATOM 670 C CA . LYS A 1 87 ? -4.946 2.767 -5.393 1.00 89.69 87 LYS A CA 1
ATOM 671 C C . LYS A 1 87 ? -3.844 2.186 -4.509 1.00 89.69 87 LYS A C 1
ATOM 673 O O . LYS A 1 87 ? -3.505 1.017 -4.669 1.00 89.69 87 LYS A O 1
ATOM 678 N N . ILE A 1 88 ? -3.277 2.986 -3.607 1.00 90.00 88 ILE A N 1
ATOM 679 C CA . ILE A 1 88 ? -2.257 2.530 -2.652 1.00 90.00 88 ILE A CA 1
ATOM 680 C C . ILE A 1 88 ? -2.869 1.537 -1.658 1.00 90.00 88 ILE A C 1
ATOM 682 O O . ILE A 1 88 ? -2.283 0.482 -1.429 1.00 90.00 88 ILE A O 1
ATOM 686 N N . ALA A 1 89 ? -4.069 1.825 -1.148 1.00 91.06 89 ALA A N 1
ATOM 687 C CA . ALA A 1 89 ? -4.830 0.930 -0.282 1.00 91.06 89 ALA A CA 1
ATOM 688 C C . ALA A 1 89 ? -5.001 -0.461 -0.911 1.00 91.06 89 ALA A C 1
ATOM 690 O O . ALA A 1 89 ? -4.641 -1.465 -0.300 1.00 91.06 89 ALA A O 1
ATOM 691 N N . LYS A 1 90 ? -5.448 -0.511 -2.173 1.00 91.38 90 LYS A N 1
ATOM 692 C CA . LYS A 1 90 ? -5.580 -1.767 -2.919 1.00 91.38 90 LYS A CA 1
ATOM 693 C C . LYS A 1 90 ? -4.246 -2.499 -3.081 1.00 91.38 90 LYS A C 1
ATOM 695 O O . LYS A 1 90 ? -4.181 -3.700 -2.869 1.00 91.38 90 LYS A O 1
ATOM 700 N N . MET A 1 91 ? -3.169 -1.787 -3.413 1.00 90.75 91 MET A N 1
ATOM 701 C CA . MET A 1 91 ? -1.848 -2.414 -3.546 1.00 90.75 91 MET A CA 1
ATOM 702 C C . MET A 1 91 ? -1.348 -3.034 -2.238 1.00 90.75 91 MET A C 1
ATOM 704 O O . MET A 1 91 ? -0.663 -4.055 -2.268 1.00 90.75 91 MET A O 1
ATOM 708 N N . LEU A 1 92 ? -1.645 -2.414 -1.096 1.00 90.81 92 LEU A N 1
ATOM 709 C CA . LEU A 1 92 ? -1.271 -2.948 0.212 1.00 90.81 92 LEU A CA 1
ATOM 710 C C . LEU A 1 92 ? -2.052 -4.224 0.549 1.00 90.81 92 LEU A C 1
ATOM 712 O O . LEU A 1 92 ? -1.468 -5.134 1.133 1.00 90.81 92 LEU A O 1
ATOM 716 N N . ASP A 1 93 ? -3.325 -4.298 0.165 1.00 90.75 93 ASP A N 1
ATOM 717 C CA . ASP A 1 93 ? -4.171 -5.486 0.335 1.00 90.75 93 ASP A CA 1
ATOM 718 C C . ASP A 1 93 ? -3.734 -6.623 -0.606 1.00 90.75 93 ASP A C 1
ATOM 720 O O . ASP A 1 93 ? -3.421 -7.720 -0.151 1.00 90.75 93 ASP A O 1
ATOM 724 N N . ASP A 1 94 ? -3.551 -6.324 -1.900 1.00 91.25 94 ASP A N 1
ATOM 725 C CA . ASP A 1 94 ? -3.083 -7.280 -2.917 1.00 91.25 94 ASP A CA 1
ATOM 726 C C . ASP A 1 94 ? -1.710 -7.889 -2.553 1.00 91.25 94 ASP A C 1
ATOM 728 O O . ASP A 1 94 ? -1.413 -9.038 -2.880 1.00 91.25 94 ASP A O 1
ATOM 732 N N . SER A 1 95 ? -0.852 -7.115 -1.877 1.00 87.12 95 SER A N 1
ATOM 733 C CA . SER A 1 95 ? 0.475 -7.553 -1.417 1.00 87.12 95 SER A CA 1
ATOM 734 C C . SER A 1 95 ? 0.483 -8.149 -0.007 1.00 87.12 95 SER A C 1
ATOM 736 O O . SER A 1 95 ? 1.561 -8.409 0.529 1.00 87.12 95 SER A O 1
ATOM 738 N N . ALA A 1 96 ? -0.691 -8.340 0.603 1.00 86.94 96 ALA A N 1
ATOM 739 C CA . ALA A 1 96 ? -0.866 -8.841 1.964 1.00 86.94 96 ALA A CA 1
ATOM 740 C C . ALA A 1 96 ? -0.062 -8.060 3.027 1.00 86.94 96 ALA A C 1
ATOM 742 O O . ALA A 1 96 ? 0.342 -8.611 4.048 1.00 86.94 96 ALA A O 1
ATOM 743 N N . ASN A 1 97 ? 0.183 -6.764 2.809 1.00 87.06 97 ASN A N 1
ATOM 744 C CA . ASN A 1 97 ? 0.735 -5.870 3.836 1.00 87.06 97 ASN A CA 1
ATOM 745 C C . ASN A 1 97 ? -0.351 -5.396 4.816 1.00 87.06 97 ASN A C 1
ATOM 747 O O . ASN A 1 97 ? -0.054 -5.041 5.961 1.00 87.06 97 ASN A O 1
ATOM 751 N N . VAL A 1 98 ? -1.603 -5.407 4.366 1.00 90.44 98 VAL A N 1
ATOM 752 C CA . VAL A 1 98 ? -2.818 -5.222 5.164 1.00 90.44 98 VAL A CA 1
ATOM 753 C C . VAL A 1 98 ? -3.855 -6.257 4.731 1.00 90.44 98 VAL A C 1
ATOM 755 O O . VAL A 1 98 ? -3.665 -6.924 3.718 1.00 90.44 98 VAL A O 1
ATOM 758 N N . ILE A 1 99 ? -4.934 -6.392 5.500 1.00 89.50 99 ILE A N 1
ATOM 759 C CA . ILE A 1 99 ? -6.114 -7.170 5.101 1.00 89.50 99 ILE A CA 1
ATOM 760 C C . ILE A 1 99 ? -7.340 -6.277 5.264 1.00 89.50 99 ILE A C 1
ATOM 762 O O . ILE A 1 99 ? -7.634 -5.843 6.381 1.00 89.50 99 ILE A O 1
ATOM 766 N N . VAL A 1 100 ? -8.053 -6.003 4.175 1.00 90.44 100 VAL A N 1
ATOM 767 C CA . VAL A 1 100 ? -9.306 -5.239 4.195 1.00 90.44 100 VAL A CA 1
ATOM 768 C C . VAL A 1 100 ? -10.494 -6.175 4.436 1.00 90.44 100 VAL A C 1
ATOM 770 O O . VAL A 1 100 ? -10.693 -7.166 3.739 1.00 90.44 100 VAL A O 1
ATOM 773 N N . LEU A 1 101 ? -11.304 -5.852 5.442 1.00 87.12 101 LEU A N 1
ATOM 774 C CA . LEU A 1 101 ? -12.461 -6.621 5.897 1.00 87.12 101 LEU A CA 1
ATOM 775 C C . LEU A 1 101 ? -13.664 -5.683 6.014 1.00 87.12 101 LEU A C 1
ATOM 777 O O . LEU A 1 101 ? -13.957 -5.149 7.085 1.00 87.12 101 LEU A O 1
ATOM 781 N N . GLY A 1 102 ? -14.336 -5.451 4.885 1.00 86.75 102 GLY A N 1
ATOM 782 C CA . GLY A 1 102 ? -15.421 -4.473 4.799 1.00 86.75 102 GLY A CA 1
ATOM 783 C C . GLY A 1 102 ? -14.927 -3.072 5.168 1.00 86.75 102 GLY A C 1
ATOM 784 O O . GLY A 1 102 ? -14.021 -2.544 4.526 1.00 86.75 102 GLY A O 1
ATOM 785 N N . ASP A 1 103 ? -15.490 -2.499 6.232 1.00 89.62 103 ASP A N 1
ATOM 786 C CA . ASP A 1 103 ? -15.146 -1.158 6.722 1.00 89.62 103 ASP A CA 1
ATOM 787 C C . ASP A 1 103 ? -13.954 -1.121 7.694 1.00 89.62 103 ASP A C 1
ATOM 789 O O . ASP A 1 103 ? -13.614 -0.057 8.216 1.00 89.62 103 ASP A O 1
ATOM 793 N N . SER A 1 104 ? -13.302 -2.256 7.953 1.00 88.44 104 SER A N 1
ATOM 794 C CA . SER A 1 104 ? -12.140 -2.360 8.845 1.00 88.44 104 SER A CA 1
ATOM 795 C C . SER A 1 104 ? -10.913 -2.910 8.124 1.00 88.44 104 SER A C 1
ATOM 797 O O . SER A 1 104 ? -11.022 -3.688 7.182 1.00 88.44 104 SER A O 1
ATOM 799 N N . VAL A 1 105 ? -9.724 -2.521 8.579 1.00 91.31 105 VAL A N 1
ATOM 800 C CA . VAL A 1 105 ? -8.440 -2.908 7.978 1.00 91.31 105 VAL A CA 1
ATOM 801 C C . VAL A 1 105 ? -7.508 -3.439 9.059 1.00 91.31 105 VAL A C 1
ATOM 803 O O . VAL A 1 105 ? -7.242 -2.733 10.032 1.00 91.31 105 VAL A O 1
ATOM 806 N N . CYS A 1 106 ? -6.999 -4.661 8.881 1.00 89.31 106 CYS A N 1
ATOM 807 C CA . CYS A 1 106 ? -5.971 -5.247 9.741 1.00 89.31 106 CYS A CA 1
ATOM 808 C C . CYS A 1 106 ? -4.579 -4.808 9.259 1.00 89.31 106 CYS A C 1
ATOM 810 O O . CYS A 1 106 ? -4.218 -5.011 8.098 1.00 89.31 106 CYS A O 1
ATOM 812 N N . ILE A 1 107 ? -3.787 -4.215 10.150 1.00 87.81 107 ILE A N 1
ATOM 813 C CA . ILE A 1 107 ? -2.459 -3.659 9.872 1.00 87.81 107 ILE A CA 1
ATOM 814 C C . ILE A 1 107 ? -1.388 -4.684 10.283 1.00 87.81 107 ILE A C 1
ATOM 816 O O . ILE A 1 107 ? -1.365 -5.103 11.440 1.00 87.81 107 ILE A O 1
ATOM 820 N N . ARG A 1 108 ? -0.468 -5.038 9.366 1.00 74.44 108 ARG A N 1
ATOM 821 C CA . ARG A 1 108 ? 0.606 -6.050 9.533 1.00 74.44 108 ARG A CA 1
ATOM 822 C C . ARG A 1 108 ? 0.115 -7.490 9.781 1.00 74.44 108 ARG A C 1
ATOM 824 O O . ARG A 1 108 ? 0.353 -8.056 10.845 1.00 74.44 108 ARG A O 1
ATOM 831 N N . PRO A 1 109 ? -0.466 -8.164 8.788 1.00 63.81 109 PRO A N 1
ATOM 832 C CA . PRO A 1 109 ? -0.802 -9.576 8.932 1.00 63.81 109 PRO A CA 1
ATOM 833 C C . PRO A 1 109 ? 0.439 -10.485 8.966 1.00 63.81 109 PRO A C 1
ATOM 835 O O . PRO A 1 109 ? 0.315 -11.648 9.304 1.00 63.81 109 PRO A O 1
ATOM 838 N N . ASP A 1 110 ? 1.636 -10.006 8.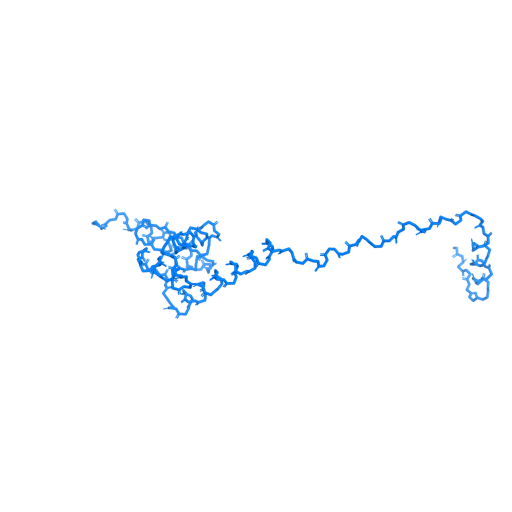620 1.00 63.59 110 ASP A N 1
ATOM 839 C CA . ASP A 1 110 ? 2.855 -10.828 8.556 1.00 63.59 110 ASP A CA 1
ATOM 840 C C . ASP A 1 110 ? 3.302 -11.386 9.923 1.00 63.59 110 ASP A C 1
ATOM 842 O O . ASP A 1 110 ? 3.740 -12.533 10.007 1.00 63.59 110 ASP A O 1
ATOM 846 N N . GLN A 1 111 ? 3.108 -10.650 11.026 1.00 65.69 111 GLN A N 1
ATOM 847 C CA . GLN A 1 111 ? 3.480 -11.168 12.346 1.00 65.69 111 GLN A CA 1
ATOM 848 C C . GLN A 1 111 ? 2.660 -12.431 12.663 1.00 65.69 111 GLN A C 1
ATOM 850 O O . GLN A 1 111 ? 1.434 -12.378 12.716 1.00 65.69 111 GLN A O 1
ATOM 855 N N . GLU A 1 112 ? 3.328 -13.571 12.887 1.00 58.47 112 GLU A N 1
ATOM 856 C CA . GLU A 1 112 ? 2.688 -14.894 13.038 1.00 58.47 112 GLU A CA 1
ATOM 857 C C . GLU A 1 112 ? 1.582 -14.937 14.106 1.00 58.47 112 GLU A C 1
ATOM 859 O O . GLU A 1 112 ? 0.602 -15.661 13.955 1.00 58.47 112 GLU A O 1
ATOM 864 N N . ASN A 1 113 ? 1.675 -14.095 15.140 1.00 60.75 113 ASN A N 1
ATOM 865 C CA . ASN A 1 113 ? 0.656 -13.978 16.188 1.00 60.75 113 ASN A CA 1
ATOM 866 C C . ASN A 1 113 ? -0.565 -13.126 15.795 1.00 60.75 113 ASN A C 1
ATOM 868 O O . ASN A 1 113 ? -1.598 -13.176 16.457 1.00 60.75 113 ASN A O 1
ATOM 872 N N . GLN A 1 114 ? -0.464 -12.325 14.736 1.00 60.38 114 GLN A N 1
ATOM 873 C CA . GLN A 1 114 ? -1.477 -11.349 14.336 1.00 60.38 114 GLN A CA 1
ATOM 874 C C . GLN A 1 114 ? -2.462 -11.923 13.309 1.00 60.38 114 GLN A C 1
ATOM 876 O O . GLN A 1 114 ? -3.638 -11.570 13.343 1.00 60.38 114 GLN A O 1
ATOM 881 N N . LYS A 1 115 ? -2.023 -12.880 12.475 1.00 63.81 115 LYS A N 1
ATOM 882 C CA . LYS A 1 115 ? -2.877 -13.633 11.532 1.00 63.81 115 LYS A CA 1
ATOM 883 C C . LYS A 1 115 ? -4.126 -14.220 12.204 1.00 63.81 115 LYS A C 1
ATOM 885 O O . LYS A 1 115 ? -5.225 -13.868 11.778 1.00 63.81 115 LYS A O 1
ATOM 890 N N . PRO A 1 116 ? -4.016 -15.051 13.263 1.00 66.56 116 PRO A N 1
ATOM 891 C CA . PRO A 1 116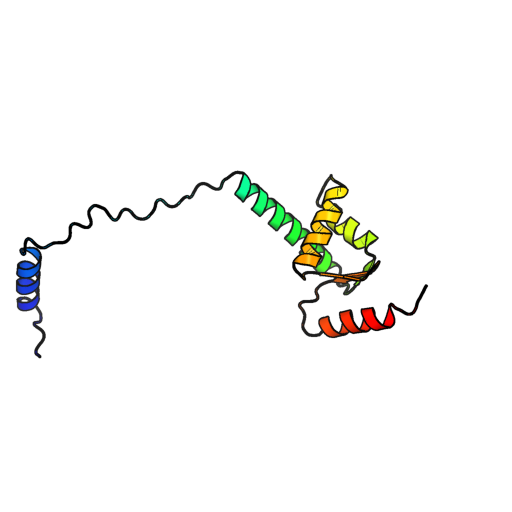 ? -5.195 -15.620 13.916 1.00 66.56 116 PRO A CA 1
ATOM 892 C C . PRO A 1 116 ? -6.092 -14.549 14.547 1.00 66.56 116 PRO A C 1
ATOM 894 O O . PRO A 1 116 ? -7.306 -14.723 14.565 1.00 66.56 116 PRO A O 1
ATOM 897 N N . LEU A 1 117 ? -5.527 -13.421 14.997 1.00 66.81 117 LEU A N 1
ATOM 898 C CA . LEU A 1 117 ? -6.300 -12.297 15.527 1.00 66.81 117 LEU A CA 1
ATOM 899 C C . LEU A 1 117 ? -7.127 -11.613 14.431 1.00 66.81 117 LEU A C 1
ATOM 901 O O . LEU A 1 117 ? -8.313 -11.359 14.640 1.00 66.81 117 LEU A O 1
ATOM 905 N N . CYS A 1 118 ? -6.524 -11.372 13.257 1.00 70.50 118 CYS A N 1
ATOM 906 C CA . CYS A 1 118 ? -7.226 -10.788 12.116 1.00 70.50 118 CYS A CA 1
ATOM 907 C C . CYS A 1 118 ? -8.426 -11.669 11.710 1.00 70.50 118 CYS A C 1
ATOM 909 O O . CYS A 1 118 ? -9.542 -11.168 11.594 1.00 70.50 118 CYS A O 1
ATOM 911 N N . PHE A 1 119 ? -8.219 -12.988 11.581 1.00 69.94 119 PHE A N 1
ATOM 912 C CA . PHE A 1 119 ? -9.271 -13.953 11.224 1.00 69.94 119 PHE A CA 1
ATOM 913 C C . PHE A 1 119 ? -10.346 -14.126 12.306 1.00 69.94 119 PHE A C 1
ATOM 915 O O . PHE A 1 119 ? -11.534 -14.247 11.991 1.00 69.94 119 PHE A O 1
ATOM 922 N N . TYR A 1 120 ? -9.954 -14.133 13.583 1.00 66.81 120 TYR A N 1
ATOM 923 C CA . TYR A 1 120 ? -10.909 -14.208 14.686 1.00 66.81 120 TYR A CA 1
ATOM 924 C C . TYR A 1 120 ? -11.837 -12.996 14.657 1.00 66.81 120 TYR A C 1
ATOM 926 O O . TYR A 1 120 ? -13.051 -13.161 14.699 1.00 66.81 120 TYR A O 1
ATOM 934 N N . GLN A 1 121 ? -11.290 -11.791 14.472 1.00 63.34 121 GLN A N 1
ATOM 935 C CA . GLN A 1 121 ? -12.085 -10.569 14.356 1.00 63.34 121 GLN A CA 1
ATOM 936 C C . GLN A 1 121 ? -12.959 -10.508 13.098 1.00 63.34 121 GLN A C 1
ATOM 938 O O . GLN A 1 121 ? -14.085 -10.032 13.203 1.00 63.34 121 GLN A O 1
ATOM 943 N N . SER A 1 122 ? -12.536 -11.068 11.957 1.00 60.25 122 SER A N 1
ATOM 944 C CA . SER A 1 122 ? -13.439 -11.288 10.810 1.00 60.25 122 SER A CA 1
ATOM 945 C C . SER A 1 122 ? -14.645 -12.160 11.178 1.00 60.25 122 SER A C 1
ATOM 947 O O . SER A 1 122 ? -15.733 -11.959 10.651 1.00 60.25 122 SER A O 1
ATOM 949 N N . SER A 1 123 ? -14.457 -13.117 12.093 1.00 62.06 123 SER A N 1
ATOM 950 C CA . SER A 1 123 ? -15.497 -14.065 12.513 1.00 62.06 123 SER A CA 1
ATOM 951 C C . SER A 1 123 ? -16.495 -13.454 13.509 1.00 62.06 123 SER A C 1
ATOM 953 O O . SER A 1 123 ? -17.679 -13.770 13.449 1.00 62.06 123 SER A O 1
ATOM 955 N N . ILE A 1 124 ? -16.055 -12.549 14.396 1.00 63.06 124 ILE A N 1
ATOM 956 C CA . ILE A 1 124 ? -16.946 -11.786 15.305 1.00 63.06 124 ILE A CA 1
ATOM 957 C C . ILE A 1 124 ? -17.530 -10.516 14.665 1.00 63.06 124 ILE A C 1
ATOM 959 O O . ILE A 1 124 ? -18.614 -10.083 15.053 1.00 63.06 124 ILE A O 1
ATOM 963 N N . GLY A 1 125 ? -16.862 -9.940 13.661 1.00 54.03 125 GLY A N 1
ATOM 964 C CA . GLY A 1 125 ? -17.319 -8.762 12.914 1.00 54.03 125 GLY A CA 1
ATOM 965 C C . GLY A 1 125 ? -18.588 -8.990 12.085 1.00 54.03 125 GLY A C 1
ATOM 966 O O . GLY A 1 125 ? -19.213 -8.028 11.661 1.00 54.03 125 GLY A O 1
ATOM 967 N N . GLY A 1 126 ? -19.030 -10.242 11.922 1.00 48.12 126 GLY A N 1
ATOM 968 C CA . GLY A 1 126 ? -20.350 -10.572 11.377 1.00 48.12 126 GLY A CA 1
ATOM 969 C C . GLY A 1 126 ? -21.522 -10.303 12.333 1.00 48.12 126 GLY A C 1
ATOM 970 O O . GLY A 1 126 ? -22.651 -10.643 11.989 1.00 48.12 126 GLY A O 1
ATOM 971 N N . SER A 1 127 ? -21.283 -9.748 13.531 1.00 42.38 127 SER A N 1
ATOM 972 C CA . SER A 1 127 ? -22.309 -9.639 14.577 1.00 42.38 127 SER A CA 1
ATOM 973 C C . SER A 1 127 ? -22.577 -8.241 15.143 1.00 42.38 127 SER A C 1
ATOM 975 O O . SER A 1 127 ? -23.281 -8.181 16.150 1.00 42.38 127 SER A O 1
ATOM 977 N N . GLN A 1 128 ? -22.117 -7.126 14.562 1.00 39.56 128 GLN A N 1
ATOM 978 C CA . GLN A 1 128 ? -22.623 -5.805 14.982 1.00 39.56 128 GLN A CA 1
ATOM 979 C C . GLN A 1 128 ? -22.783 -4.809 13.822 1.00 39.56 128 GLN A C 1
ATOM 981 O O . GLN A 1 128 ? -21.790 -4.400 13.234 1.00 39.56 128 GLN A O 1
ATOM 986 N N . VAL A 1 129 ? -24.067 -4.459 13.615 1.00 36.09 129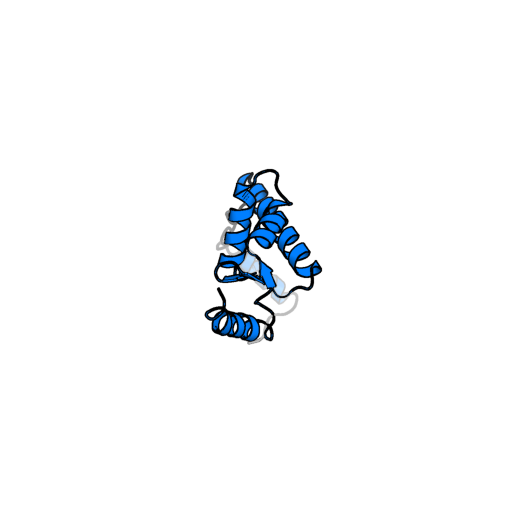 VAL A N 1
ATOM 987 C CA . VAL A 1 129 ? -24.719 -3.272 13.005 1.00 36.09 129 VAL A CA 1
ATOM 988 C C . VAL A 1 129 ? -24.273 -2.751 11.641 1.00 36.09 129 VAL A C 1
ATOM 990 O O . VAL A 1 129 ? -23.146 -2.238 11.511 1.00 36.09 129 VAL A O 1
#

InterPro domains:
  IPR039055 MCU family [PTHR13462] (3-111)

pLDDT: mean 76.77, std 13.1, range [36.09, 92.06]

Foldseek 3Di:
DDDDDDPRVVVVVVVVVPPPPDDPPVPPDPPPPCPDCDPVNVVVVVLVVLLVQLLVVLVVVVDQKDFPVVQLVSLPVSHPDSVRSVVSVVVCCVVVCWPDQPGMIGHGCPPPVSVVVVVVCSVCVVPDD

Mean predicted aligned error: 15.34 Å

Solvent-accessible surface area (backbone atoms only — not comparable to full-atom values): 7700 Å² total; per-residue (Å²): 134,87,79,71,65,68,69,63,36,52,54,53,52,51,57,60,69,66,44,87,83,63,80,78,65,90,76,71,68,75,76,81,75,83,78,72,78,45,76,68,53,53,51,51,50,53,53,52,50,54,51,51,51,40,52,48,53,53,56,72,66,71,48,57,62,44,47,38,72,60,50,33,48,57,40,17,72,85,49,95,46,75,70,51,3,55,53,47,47,48,52,34,37,79,68,52,50,26,46,77,57,85,67,33,30,34,45,51,46,74,50,81,79,38,40,62,50,50,55,50,47,60,66,57,60,78,72,72,135

Organism: Arabidopsis thaliana (NCBI:txid3702)

Nearest PDB structures (foldseek):
  5z2h-assembly1_B  TM=7.107E-01  e=4.343E-03  Dictyostelium discoideum
  6lbs-assembly3_C  TM=5.050E-01  e=6.137E-01  Kluyveromyces lactis
  6lbs-assembly6_F  TM=5.391E-01  e=1.148E+00  Kluyveromyces lactis
  8bij-assembly1_B  TM=4.393E-01  e=1.476E+00  Photorhabdus laumondii subsp. laumondii TTO1
  7oz3-assembly1_D  TM=4.784E-01  e=2.436E+00  Streptococcus agalactiae

Sequence (129 aa):
MQMPVGESLIEKLREIDGSKDRIRLDGLSPPERETSLTVADTKKLLRAAQIEIVKSKLRETGRSWMPYKEFVSVCGEASSDPDLGSKIAKMLDDSANVIVLGDSVCIRPDQENQKPLCFYQSSIGGSQV

Radius of gyration: 29.7 Å; Cα contacts (8 Å, |Δi|>4): 93; chains: 1; bounding box: 84×56×51 Å

=== Feature glossary ===
Legend for the data blocks above and below:

— What the protein is —

Sequence gives the chain of amino acids in standard one-letter code (A=alanine, C=cysteine, …, Y=tyrosine), read N→C. It is the only feature that is directly encoded by the gene; all structural features are derived from the folded form of this sequence.

The annotation block draws on four external resources. InterPro: which protein families and domains the sequence belongs to. GO: standardized terms for what the protein does, what process it participates in, and where in the cell it acts. CATH: which structural fold it has in the CATH hierarchy. Organism: the species of origin.

— Where its atoms are —

Atomic coordinates in PDBx/mmCIF format — the same representation the Protein Data Bank distributes. Each line of the _atom_site loop places one backbone atom in Cartesian space (units: ångströms, origin: arbitrary).

Six rendered views show th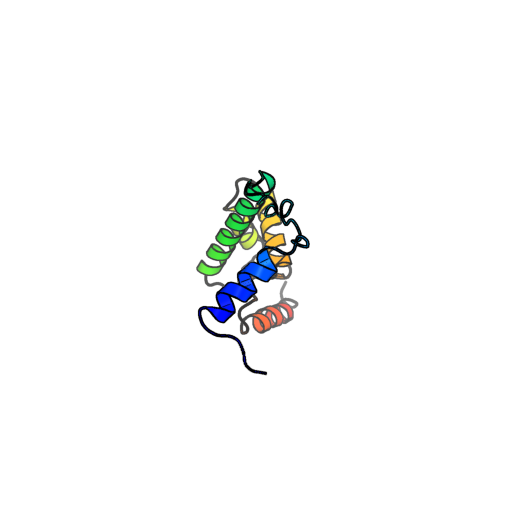e 3D structure from the faces of a cube — i.e. along ±x, ±y, ±z. Rendering representation is drawn randomly per protein from cartoon (secondary-structure ribbons), sticks (backbone bonds), or molecular surface; coloring is either N→C rainbow (blue at the N-terminus through red at the C-terminus) or one color per chain.

— Local backbone conformation —

DSSP 8-state secondary structure assigns each residue one of H (α-helix), G (3₁₀-helix), I (π-helix), E (extended β-strand), B (isolated β-bridge), T (hydrogen-bonded turn), S (bend), or '-' (coil). The assignment is computed from backbone hydrogen-bond geometry via the Kabsch–Sander algorithm.

P-SEA three-state annotation labels each residue as helix, strand, or coil based purely on the geometry of the Cα trace. It serves as a fallback when the full backbone (and thus DSSP) is unavailable.

φ (phi) and ψ (psi) are the two rotatable backbone dihedrals per residue: φ is the C(i-1)–N–Cα–C torsion, ψ is the N–Cα–C–N(i+1) torsion, both in degrees on (−180°, 180°]. α-helical residues cluster near (−60°, −45°); β-strand residues near (−120°, +130°). A Ramachandran plot is simply a scatter of (φ, ψ) for every residue.

— Global shape and packing —

Radius of gyration (Rg) is the root-mean-square distance of Cα atoms from their centroid — a single number for overall size and compactness. A globular domain of N residues has Rg ≈ 2.2·N^0.38 Å; an extended or disordered chain has a much larger Rg. The Cα contact count is the number of residue pairs whose Cα atoms are within 8 Å and are more than four positions apart in sequence — a standard proxy for tertiary packing density. The bounding box is the smallest axis-aligned box enclosing all Cα atoms.

Accessible surface area quantifies burial. A residue with SASA near zero is packed into the hydrophobic core; one with SASA >100 Å² sits on the surface. Computed here via the Shrake–Rupley numerical algorithm with a 1.4 Å probe.

The contact map is a binary N×N matrix image: pixel (i, j) is dark where Cα_i and Cα_j are within 8 Å and |i−j|>4. Because the |i−j|>4 filter removes local helical contacts, off-diagonal stripes parallel to the main diagonal indicate parallel β-sheets; stripes perpendicular to it indicate antiparallel β-sheets. The Ramachandran plot scatters every residue's (φ, ψ) pair against the sterically allowed regions. The PAE heatmap renders the predicted-aligned-error matrix.

— Structural neighborhood —

A 3Di character summarizes, for each residue, the relative orientation of the Cα frame of its nearest spatial neighbor. Because it encodes fold topology rather than chemistry, 3Di alignments detect remote structural similarity that sequence alignment misses.

Structural nearest neighbors (via Foldseek easy-search vs the PDB). Reported per hit: target PDB id, E-value, and alignment TM-score. A TM-score above ~0.5 is the conventional threshold for 'same fold'.

— Confidence and disorder —

For AlphaFold models, the B-factor field carries pLDDT — the model's own estimate of local accuracy on a 0–100 scale. Regions with pLDDT<50 should be treated as essentially unmodeled; they often correspond to intrinsically disordered segments.

B-factor (Debye–Waller factor) reflects atomic displacement in the crystal lattice. It is an experimental observable (units Å²), not a prediction; low values mean the atom is pinned down, high values mean it moves or is heterogeneous across the crystal.

Predicted Aligned Error (PAE) is an AlphaFold confidence matrix: entry (i, j) is the expected error in the position of residue j, in ångströms, when the prediction is superimposed on the true structure at residue i. Low PAE within a block of residues means that block is internally rigid and well-predicted; high PAE between two blocks means their relative placement is uncertain even if each block individually is confident.